Protein AF-J5T9Y7-F1 (afdb_monomer_lite)

Sequence (130 aa):
MKRKHGSDSGSDSAADSAADSGSDFQPSPTPAPVNKKPNVKPDIKPDIKPKVTKSPTKRASPSKAGGSGKLPPGSKAALASLIVQRGLASLPSHAECAEITGMTPAQVRNQLDPRKGVRKELQKLAETLE

Secondary structure (DSSP, 8-state):
--------------------------PPPPPP----------------------------------S--PPPTTHHHHHHHHHHHHHHHH---HHHHHHHHT--HHHHHHHS-TTSHHHHHHHHHHHT--

Foldseek 3Di:
DDDDDDDDDDDDDDDDDDDDDDDPPPDDDDDDDPDDDDDDDDDDDPPPPPPPPPDPPDDDPPPCPVDPPDDPPLVQLVVLLVCLVVVLVPDDQLPVVCVVVVHDSVVSCQQCDCVDHVSVVSNVVSVVDD

Radius of gyration: 34.51 Å; chains: 1; bounding box: 68×87×65 Å

Organism: Trichosporon asahii var. asahii (strain ATCC 90039 / CBS 2479 / JCM 2466 / KCTC 7840 / NBRC 103889/ NCYC 2677 / UAMH 7654) (NCBI:txid1186058)

pLDDT: mean 72.65, std 20.29, range [42.84, 96.94]

Structure (mmCIF, N/CA/C/O backbone):
data_AF-J5T9Y7-F1
#
_entry.id   AF-J5T9Y7-F1
#
loop_
_atom_site.group_PDB
_atom_site.id
_atom_site.type_symbol
_atom_site.label_atom_id
_atom_site.label_alt_id
_atom_site.label_comp_id
_atom_site.label_asym_id
_atom_site.label_entity_id
_atom_site.label_seq_id
_atom_site.pdbx_PDB_ins_code
_atom_site.Cartn_x
_atom_site.Cartn_y
_atom_site.Cartn_z
_atom_site.occupancy
_atom_site.B_iso_or_equiv
_atom_site.auth_seq_id
_atom_site.auth_comp_id
_atom_site.auth_asym_id
_atom_site.auth_atom_id
_atom_site.pdbx_PDB_model_num
ATOM 1 N N . MET A 1 1 ? -35.991 44.611 6.344 1.00 46.56 1 MET A N 1
ATOM 2 C CA . MET A 1 1 ? -37.026 43.571 6.121 1.00 46.56 1 MET A CA 1
ATOM 3 C C . MET A 1 1 ? -36.545 42.283 6.801 1.00 46.56 1 MET A C 1
ATOM 5 O O . MET A 1 1 ? -35.537 41.754 6.370 1.00 46.56 1 MET A O 1
ATOM 9 N N . LYS A 1 2 ? -36.952 41.998 8.055 1.00 46.94 2 LYS A N 1
ATOM 10 C CA . LYS A 1 2 ? -37.889 40.913 8.482 1.00 46.94 2 LYS A CA 1
ATOM 11 C C . LYS A 1 2 ? -37.663 39.593 7.713 1.00 46.94 2 LYS A C 1
ATOM 13 O O . LYS A 1 2 ? -37.822 39.591 6.500 1.00 46.94 2 LYS A O 1
ATOM 18 N N . ARG A 1 3 ? -37.230 38.490 8.345 1.00 49.81 3 ARG A N 1
ATOM 19 C CA . ARG A 1 3 ? -37.979 37.499 9.174 1.00 49.81 3 ARG A CA 1
ATOM 20 C C . ARG A 1 3 ? -36.957 36.790 10.103 1.00 49.81 3 ARG A C 1
ATOM 22 O O . ARG A 1 3 ? -35.913 36.409 9.598 1.00 49.81 3 ARG A O 1
ATOM 29 N N . LYS A 1 4 ? -37.040 36.750 11.444 1.00 54.56 4 LYS A N 1
ATOM 30 C CA . LYS A 1 4 ? -37.962 36.036 12.366 1.00 54.56 4 LYS A CA 1
ATOM 31 C C . LYS A 1 4 ? -38.314 34.603 11.943 1.00 54.56 4 LYS A C 1
ATOM 33 O O . LYS A 1 4 ? -39.234 34.439 11.159 1.00 54.56 4 LYS A O 1
ATOM 38 N N . HIS A 1 5 ? -37.664 33.619 12.567 1.00 56.34 5 HIS A N 1
ATOM 39 C CA . HIS A 1 5 ? -38.288 32.383 13.048 1.00 56.34 5 HIS A CA 1
ATOM 40 C C . HIS A 1 5 ? -37.580 31.971 14.343 1.00 56.34 5 HIS A C 1
ATOM 42 O O . HIS A 1 5 ? -36.382 31.711 14.343 1.00 56.34 5 HIS A O 1
ATOM 48 N N . GLY A 1 6 ? -38.329 32.003 15.443 1.00 47.97 6 GLY A N 1
ATOM 49 C CA . GLY A 1 6 ? -38.012 31.276 16.664 1.00 47.97 6 GLY A CA 1
ATOM 50 C C . GLY A 1 6 ? -38.850 30.002 16.711 1.00 47.97 6 GLY A C 1
ATOM 51 O O . GLY A 1 6 ? -39.885 29.919 16.045 1.00 47.97 6 GLY A O 1
ATOM 52 N N . SER A 1 7 ? -38.406 29.030 17.495 1.00 57.00 7 SER A N 1
ATOM 53 C CA . SER A 1 7 ? -39.239 27.968 18.060 1.00 57.00 7 SER A CA 1
ATOM 54 C C . SER A 1 7 ? -38.570 27.506 19.352 1.00 57.00 7 SER A C 1
ATOM 56 O O . SER A 1 7 ? -37.514 26.881 19.325 1.00 57.00 7 SER A O 1
ATOM 58 N N . ASP A 1 8 ? -39.183 27.931 20.452 1.00 49.59 8 ASP A N 1
ATOM 59 C CA . ASP A 1 8 ? -39.073 27.399 21.807 1.00 49.59 8 ASP A CA 1
ATOM 60 C C . ASP A 1 8 ? -39.810 26.055 21.908 1.00 49.59 8 ASP A C 1
ATOM 62 O O . ASP A 1 8 ? -40.903 25.923 21.356 1.00 49.59 8 ASP A O 1
ATOM 66 N N . SER A 1 9 ? -39.239 25.117 22.666 1.00 51.75 9 SER A N 1
ATOM 67 C CA . SER A 1 9 ? -39.912 24.074 23.469 1.00 51.75 9 SER A CA 1
ATOM 68 C C . SER A 1 9 ? -38.795 23.197 24.064 1.00 51.75 9 SER A C 1
ATOM 70 O O . SER A 1 9 ? -38.040 22.606 23.298 1.00 51.75 9 SER A O 1
ATOM 72 N N . GLY A 1 10 ? -38.530 23.098 25.366 1.00 43.94 10 GLY A N 1
ATOM 73 C CA . GLY A 1 10 ? -39.415 23.206 26.523 1.00 43.94 10 GLY A CA 1
ATOM 74 C C . GLY A 1 10 ? -39.763 21.798 27.018 1.00 43.94 10 GLY A C 1
ATOM 75 O O . GLY A 1 10 ? -40.531 21.135 26.333 1.00 43.94 10 GLY A O 1
ATOM 76 N N . SER A 1 11 ? -39.168 21.385 28.152 1.00 52.84 11 SER A N 1
ATOM 77 C CA . SER A 1 11 ? -39.622 20.383 29.152 1.00 52.84 11 SER A CA 1
ATOM 78 C C . SER A 1 11 ? -38.381 19.804 29.865 1.00 52.84 11 SER A C 1
ATOM 80 O O . SER A 1 11 ? -37.590 19.104 29.238 1.00 52.84 11 SER A O 1
ATOM 82 N N . ASP A 1 12 ? -37.986 20.263 31.052 1.00 42.84 12 ASP A N 1
ATOM 83 C CA . ASP A 1 12 ? -38.572 20.051 32.389 1.00 42.84 12 ASP A CA 1
ATOM 84 C C . ASP A 1 12 ? -38.493 18.614 32.932 1.00 42.84 12 ASP A C 1
ATOM 86 O O . ASP A 1 12 ? -39.027 17.670 32.358 1.00 42.84 12 ASP A O 1
ATOM 90 N N . SER A 1 13 ? -37.908 18.543 34.137 1.00 47.47 13 SER A N 1
ATOM 91 C CA . SER A 1 13 ? -38.209 17.639 35.261 1.00 47.47 13 SER A CA 1
ATOM 92 C C . SER A 1 13 ? -38.043 16.122 35.089 1.00 47.47 13 SER A C 1
ATOM 94 O O . SER A 1 13 ? -38.832 15.467 34.424 1.00 47.47 13 SER A O 1
ATOM 96 N N . ALA A 1 14 ? -37.122 15.525 35.851 1.00 52.34 14 ALA A N 1
ATOM 97 C CA . ALA A 1 14 ? -37.429 14.959 37.174 1.00 52.34 14 ALA A CA 1
ATOM 98 C C . ALA A 1 14 ? -36.235 14.136 37.689 1.00 52.34 14 ALA A C 1
ATOM 100 O O . ALA A 1 14 ? -35.709 13.264 37.002 1.00 52.34 14 ALA A O 1
ATOM 101 N N . ALA A 1 15 ? -35.823 14.424 38.920 1.00 56.97 15 ALA A N 1
ATOM 102 C CA . ALA A 1 15 ? -35.110 13.473 39.753 1.00 56.97 15 ALA A CA 1
ATOM 103 C C . ALA A 1 15 ? -36.110 12.408 40.223 1.00 56.97 15 ALA A C 1
ATOM 105 O O . ALA A 1 15 ? -37.192 12.794 40.654 1.00 56.97 15 ALA A O 1
ATOM 106 N N . ASP A 1 16 ? -35.743 11.125 40.201 1.00 44.78 16 ASP A N 1
ATOM 107 C CA . ASP A 1 16 ? -36.071 10.230 41.314 1.00 44.78 16 ASP A CA 1
ATOM 108 C C . ASP A 1 16 ? -35.176 8.979 41.327 1.00 44.78 16 ASP A C 1
ATOM 110 O O . ASP A 1 16 ? -35.141 8.177 40.398 1.00 44.78 16 ASP A O 1
ATOM 114 N N . SER A 1 17 ? -34.370 8.903 42.380 1.00 54.88 17 SER A N 1
ATOM 115 C CA . SER A 1 17 ? -34.218 7.768 43.289 1.00 54.88 17 SER A CA 1
ATOM 116 C C . SER A 1 17 ? -34.634 6.371 42.795 1.00 54.88 17 SER A C 1
ATOM 118 O O . SER A 1 17 ? -35.807 6.026 42.772 1.00 54.88 17 SER A O 1
ATOM 120 N N . ALA A 1 18 ? -33.648 5.493 42.616 1.00 54.38 18 ALA A N 1
ATOM 121 C CA . ALA A 1 18 ? -33.763 4.108 43.069 1.00 54.38 18 ALA A CA 1
ATOM 122 C C . ALA A 1 18 ? -32.359 3.574 43.370 1.00 54.38 18 ALA A C 1
ATOM 124 O O . ALA A 1 18 ? -31.622 3.135 42.490 1.00 54.38 18 ALA A O 1
ATOM 125 N N . ALA A 1 19 ? -31.982 3.664 44.645 1.00 57.22 19 ALA A N 1
ATOM 126 C CA . ALA A 1 19 ? -31.013 2.755 45.222 1.00 57.22 19 ALA A CA 1
ATOM 127 C C . ALA A 1 19 ? -31.637 1.356 45.171 1.00 57.22 19 ALA A C 1
ATOM 129 O O . ALA A 1 19 ? -32.621 1.109 45.865 1.00 57.22 19 ALA A O 1
ATOM 130 N N . ASP A 1 20 ? -31.089 0.471 44.342 1.00 48.00 20 ASP A N 1
ATOM 131 C CA . ASP A 1 20 ? -31.428 -0.947 44.376 1.00 48.00 20 ASP A CA 1
ATOM 132 C C . ASP A 1 20 ? -30.215 -1.746 44.854 1.00 48.00 20 ASP A C 1
ATOM 134 O O . ASP A 1 20 ? -29.204 -1.892 44.170 1.00 48.00 20 ASP A O 1
ATOM 138 N N . SER A 1 21 ? -30.341 -2.142 46.118 1.00 54.59 21 SER A N 1
ATOM 139 C CA . SER A 1 21 ? -29.994 -3.446 46.670 1.00 54.59 21 SER A CA 1
ATOM 140 C C . SER A 1 21 ? -28.653 -4.045 46.250 1.00 54.59 21 SER A C 1
ATOM 142 O O . SER A 1 21 ? -28.499 -4.666 45.201 1.00 54.59 21 SER A O 1
ATOM 144 N N . GLY A 1 22 ? -27.699 -3.952 47.180 1.00 56.25 22 GLY A N 1
ATOM 145 C CA . GLY A 1 22 ? -26.509 -4.784 47.192 1.00 56.25 22 GLY A CA 1
ATOM 146 C C . GLY A 1 22 ? -26.875 -6.259 47.055 1.00 56.25 22 GLY A C 1
ATOM 147 O O . GLY A 1 22 ? -27.405 -6.875 47.975 1.00 56.25 22 GLY A O 1
ATOM 148 N N . SER A 1 23 ? -26.555 -6.824 45.897 1.00 52.88 23 SER A N 1
ATOM 149 C CA . SER A 1 23 ? -26.397 -8.258 45.746 1.00 52.88 23 SER A CA 1
ATOM 150 C C . SER A 1 23 ? -24.986 -8.620 46.197 1.00 52.88 23 SER A C 1
ATOM 152 O O . SER A 1 23 ? -24.007 -8.256 45.542 1.00 52.88 23 SER A O 1
ATOM 154 N N . ASP A 1 24 ? -24.925 -9.323 47.324 1.00 58.47 24 ASP A N 1
ATOM 155 C CA . ASP A 1 24 ? -23.850 -10.191 47.802 1.00 58.47 24 ASP A CA 1
ATOM 156 C C . ASP A 1 24 ? -23.172 -10.968 46.655 1.00 58.47 24 ASP A C 1
ATOM 158 O O . ASP A 1 24 ? -23.458 -12.136 46.388 1.00 58.47 24 ASP A O 1
ATOM 162 N N . PHE A 1 25 ? -22.238 -10.325 45.954 1.00 54.72 25 PHE A N 1
ATOM 163 C CA . PHE A 1 25 ? -21.305 -11.023 45.083 1.00 54.72 25 PHE A CA 1
ATOM 164 C C . PHE A 1 25 ? -20.164 -11.522 45.962 1.00 54.72 25 PHE A C 1
ATOM 166 O O . PHE A 1 25 ? -19.124 -10.881 46.101 1.00 54.72 25 PHE A O 1
ATOM 173 N N . GLN A 1 26 ? -20.399 -12.661 46.613 1.00 64.19 26 GLN A N 1
ATOM 174 C CA . GLN A 1 26 ? -19.352 -13.439 47.260 1.00 64.19 26 GLN A CA 1
ATOM 175 C C . GLN A 1 26 ? -18.281 -13.778 46.210 1.00 64.19 26 GLN A C 1
ATOM 177 O O . GLN A 1 26 ? -18.580 -14.519 45.267 1.00 64.19 26 GLN A O 1
ATOM 182 N N . PRO A 1 27 ? -17.033 -13.288 46.327 1.00 59.56 27 PRO A N 1
ATOM 183 C CA . PRO A 1 27 ? -15.957 -13.832 45.523 1.00 59.56 27 PRO A CA 1
ATOM 184 C C . PRO A 1 27 ? -15.744 -15.280 45.969 1.00 59.56 27 PRO A C 1
ATOM 186 O O . PRO A 1 27 ? -15.401 -15.554 47.118 1.00 59.56 27 PRO A O 1
ATOM 189 N N . SER A 1 28 ? -15.972 -16.218 45.052 1.00 65.00 28 SER A N 1
ATOM 190 C CA . SER A 1 28 ? -15.599 -17.621 45.217 1.00 65.00 28 SER A CA 1
ATOM 191 C C . SER A 1 28 ? -14.156 -17.728 45.736 1.00 65.00 28 SER A C 1
ATOM 193 O O . SER A 1 28 ? -13.288 -17.026 45.204 1.00 65.00 28 SER A O 1
ATOM 195 N N . PRO A 1 29 ? -13.861 -18.593 46.723 1.00 67.25 29 PRO A N 1
ATOM 196 C CA . PRO A 1 29 ? -12.512 -18.728 47.252 1.00 67.25 29 PRO A CA 1
ATOM 197 C C . PRO A 1 29 ? -11.548 -19.162 46.143 1.00 67.25 29 PRO A C 1
ATOM 199 O O . PRO A 1 29 ? -11.731 -20.189 45.489 1.00 67.25 29 PRO A O 1
ATOM 202 N N . THR A 1 30 ? -10.505 -18.362 45.940 1.00 65.81 30 THR A N 1
ATOM 203 C CA . THR A 1 30 ? -9.347 -18.704 45.120 1.00 65.81 30 THR A CA 1
ATOM 204 C C . THR A 1 30 ? -8.663 -19.948 45.698 1.00 65.81 30 THR A C 1
ATOM 206 O O . THR A 1 30 ? -8.300 -19.951 46.877 1.00 65.81 30 THR A O 1
ATOM 209 N N . PRO A 1 31 ? -8.430 -21.014 44.912 1.00 61.78 31 PRO A N 1
ATOM 210 C CA . PRO A 1 31 ? -7.553 -22.085 45.355 1.00 61.78 31 PRO A CA 1
ATOM 211 C C . PRO A 1 31 ? -6.119 -21.548 45.454 1.00 61.78 31 PRO A C 1
ATOM 213 O O . PRO A 1 31 ? -5.574 -20.988 44.501 1.00 61.78 31 PRO A O 1
ATOM 216 N N . ALA A 1 32 ? -5.516 -21.709 46.632 1.00 63.28 32 ALA A N 1
ATOM 217 C CA . ALA A 1 32 ? -4.123 -21.370 46.892 1.00 63.28 32 ALA A CA 1
ATOM 218 C C . ALA A 1 32 ? -3.166 -22.099 45.917 1.00 63.28 32 ALA A C 1
ATOM 220 O O . ALA A 1 32 ? -3.448 -23.225 45.491 1.00 63.28 32 ALA A O 1
ATOM 221 N N . PRO A 1 33 ? -2.014 -21.493 45.573 1.00 54.19 33 PRO A N 1
ATOM 222 C CA . PRO A 1 33 ? -1.068 -22.060 44.621 1.00 54.19 33 PRO A CA 1
ATOM 223 C C . PRO A 1 33 ? -0.411 -23.323 45.190 1.00 54.19 33 PRO A C 1
ATOM 225 O O . PRO A 1 33 ? 0.349 -23.277 46.159 1.00 54.19 33 PRO A O 1
ATOM 228 N N . VAL A 1 34 ? -0.667 -24.467 44.555 1.00 56.66 34 VAL A N 1
ATOM 229 C CA . VAL A 1 34 ? 0.016 -25.723 44.876 1.00 56.66 34 VAL A CA 1
ATOM 230 C C . VAL A 1 34 ? 1.428 -25.660 44.302 1.00 56.66 34 VAL A C 1
ATOM 232 O O . VAL A 1 34 ? 1.685 -25.970 43.139 1.00 56.66 34 VAL A O 1
ATOM 235 N N . ASN A 1 35 ? 2.358 -25.229 45.144 1.00 54.19 35 ASN A N 1
ATOM 236 C CA . ASN A 1 35 ? 3.783 -25.253 44.873 1.00 54.19 35 ASN A CA 1
ATOM 237 C C . ASN A 1 35 ? 4.274 -26.713 44.916 1.00 54.19 35 ASN A C 1
ATOM 239 O O . ASN A 1 35 ? 4.566 -27.257 45.979 1.00 54.19 35 ASN A O 1
ATOM 243 N N . LYS A 1 36 ? 4.313 -27.380 43.757 1.00 55.03 36 LYS A N 1
ATOM 244 C CA . LYS A 1 36 ? 4.982 -28.676 43.578 1.00 55.03 36 LYS A CA 1
ATOM 245 C C . LYS A 1 36 ? 5.913 -28.625 42.370 1.00 55.03 36 LYS A C 1
ATOM 247 O O . LYS A 1 36 ? 5.544 -28.948 41.246 1.00 55.03 36 LYS A O 1
ATOM 252 N N . LYS A 1 37 ? 7.163 -28.273 42.638 1.00 52.44 37 LYS A N 1
ATOM 253 C CA . LYS A 1 37 ? 8.343 -28.815 41.952 1.00 52.44 37 LYS A CA 1
ATOM 254 C C . LYS A 1 37 ? 9.317 -29.261 43.051 1.00 52.44 37 LYS A C 1
ATOM 256 O O . LYS A 1 37 ? 9.267 -28.659 44.122 1.00 52.44 37 LYS A O 1
ATOM 261 N N . PRO A 1 38 ? 10.211 -30.242 42.828 1.00 52.56 38 PRO A N 1
ATOM 262 C CA . PRO A 1 38 ? 10.684 -30.717 41.525 1.00 52.56 38 PRO A CA 1
ATOM 263 C C . PRO A 1 38 ? 10.807 -32.256 41.420 1.00 52.56 38 PRO A C 1
ATOM 265 O O . PRO A 1 38 ? 10.515 -32.989 42.357 1.00 52.56 38 PRO A O 1
ATOM 268 N N . ASN A 1 39 ? 11.369 -32.690 40.286 1.00 46.59 39 ASN A N 1
ATOM 269 C CA . ASN A 1 39 ? 12.185 -33.900 40.117 1.00 46.59 39 ASN A CA 1
ATOM 270 C C . ASN A 1 39 ? 11.516 -35.106 39.438 1.00 46.59 39 ASN A C 1
ATOM 272 O O . ASN A 1 39 ? 11.182 -36.098 40.076 1.00 46.59 39 ASN A O 1
ATOM 276 N N . VAL A 1 40 ? 11.475 -35.067 38.104 1.00 44.16 40 VAL A N 1
ATOM 277 C CA . VAL A 1 40 ? 11.707 -36.274 37.301 1.00 44.16 40 VAL A CA 1
ATOM 278 C C . VAL A 1 40 ? 12.823 -35.951 36.312 1.00 44.16 40 VAL A C 1
ATOM 280 O O . VAL A 1 40 ? 12.780 -34.944 35.604 1.00 44.16 40 VAL A O 1
ATOM 283 N N . LYS A 1 41 ? 13.866 -36.777 36.371 1.00 48.59 41 LYS A N 1
ATOM 284 C CA . LYS A 1 41 ? 15.079 -36.737 35.554 1.00 48.59 41 LYS A CA 1
ATOM 285 C C . LYS A 1 41 ? 14.763 -36.911 34.057 1.00 48.59 41 LYS A C 1
ATOM 287 O O . LYS A 1 41 ? 13.703 -37.436 33.720 1.00 48.59 41 LYS A O 1
ATOM 292 N N . PRO A 1 42 ? 15.667 -36.463 33.171 1.00 56.56 42 PRO A N 1
ATOM 293 C CA . PRO A 1 42 ? 15.413 -36.370 31.746 1.00 56.56 42 PRO A CA 1
ATOM 294 C C . PRO A 1 42 ? 15.740 -37.706 31.094 1.00 56.56 42 PRO A C 1
ATOM 296 O O . PRO A 1 42 ? 16.888 -38.128 31.150 1.00 56.56 42 PRO A O 1
ATOM 299 N N . ASP A 1 43 ? 14.785 -38.353 30.440 1.00 57.16 43 ASP A N 1
ATOM 300 C CA . ASP A 1 43 ? 15.156 -39.402 29.500 1.00 57.16 43 ASP A CA 1
ATOM 301 C C . ASP A 1 43 ? 14.134 -39.561 28.383 1.00 57.16 43 ASP A C 1
ATOM 303 O O . ASP A 1 43 ? 12.926 -39.490 28.590 1.00 57.16 43 ASP A O 1
ATOM 307 N N . ILE A 1 44 ? 14.686 -39.809 27.196 1.00 51.06 44 ILE A N 1
ATOM 308 C CA . ILE A 1 44 ? 14.025 -40.045 25.909 1.00 51.06 44 ILE A CA 1
ATOM 309 C C . ILE A 1 44 ? 13.659 -38.762 25.144 1.00 51.06 44 ILE A C 1
ATOM 311 O O . ILE A 1 44 ? 12.506 -38.387 24.941 1.00 51.06 44 ILE A O 1
ATOM 315 N N . LYS A 1 45 ? 14.699 -38.146 24.573 1.00 56.25 45 LYS A N 1
ATOM 316 C CA . LYS A 1 45 ? 14.576 -37.539 23.242 1.00 56.25 45 LYS A CA 1
ATOM 317 C C . LYS A 1 45 ? 14.177 -38.668 22.276 1.00 56.25 45 LYS A C 1
ATOM 319 O O . LYS A 1 45 ? 14.934 -39.640 22.206 1.00 56.25 45 LYS A O 1
ATOM 324 N N . PRO A 1 46 ? 13.093 -38.590 21.486 1.00 52.31 46 PRO A N 1
ATOM 325 C CA . PRO A 1 46 ? 13.075 -39.350 20.253 1.00 52.31 46 PRO A CA 1
ATOM 326 C C . PRO A 1 46 ? 14.124 -38.692 19.354 1.00 52.31 46 PRO A C 1
ATOM 328 O O . PRO A 1 46 ? 13.907 -37.636 18.764 1.00 52.31 46 PRO A O 1
ATOM 331 N N . ASP A 1 47 ? 15.310 -39.294 19.333 1.00 57.25 47 ASP A N 1
ATOM 332 C CA . ASP A 1 47 ? 16.364 -39.049 18.356 1.00 57.25 47 ASP A CA 1
ATOM 333 C C . ASP A 1 47 ? 15.821 -39.491 16.987 1.00 57.25 47 ASP A C 1
ATOM 335 O O . ASP A 1 47 ? 16.151 -40.558 16.469 1.00 57.25 47 ASP A O 1
ATOM 339 N N . ILE A 1 48 ? 14.903 -38.701 16.419 1.00 58.41 48 ILE A N 1
ATOM 340 C CA . ILE A 1 48 ? 14.466 -38.839 15.032 1.00 58.41 48 ILE A CA 1
ATOM 341 C C . ILE A 1 48 ? 15.625 -38.317 14.193 1.00 58.41 48 ILE A C 1
ATOM 343 O O . ILE A 1 48 ? 15.610 -37.211 13.655 1.00 58.41 48 ILE A O 1
ATOM 347 N N . LYS A 1 49 ? 16.671 -39.135 14.097 1.00 57.72 49 LYS A N 1
ATOM 348 C CA . LYS A 1 49 ? 17.638 -39.032 13.018 1.00 57.72 49 LYS A CA 1
ATOM 349 C C . LYS A 1 49 ? 16.833 -39.179 11.730 1.00 57.72 49 LYS A C 1
ATOM 351 O O . LYS A 1 49 ? 16.211 -40.231 11.550 1.00 57.72 49 LYS A O 1
ATOM 356 N N . PRO A 1 50 ? 16.814 -38.191 10.818 1.00 53.25 50 PRO A N 1
ATOM 357 C CA . PRO A 1 50 ? 16.308 -38.454 9.487 1.00 53.25 50 PRO A CA 1
ATOM 358 C C . PRO A 1 50 ? 17.177 -39.575 8.922 1.00 53.25 50 PRO A C 1
ATOM 360 O O . PRO A 1 50 ? 18.390 -39.431 8.755 1.00 53.25 50 PRO A O 1
ATOM 363 N N . LYS A 1 51 ? 16.569 -40.740 8.707 1.00 51.44 51 LYS A N 1
ATOM 364 C CA . LYS A 1 51 ? 17.221 -41.876 8.068 1.00 51.44 51 LYS A CA 1
ATOM 365 C C . LYS A 1 51 ? 17.437 -41.455 6.618 1.00 51.44 51 LYS A C 1
ATOM 367 O O . LYS A 1 51 ? 16.551 -41.604 5.787 1.00 51.44 51 LYS A O 1
ATOM 372 N N . VAL A 1 52 ? 18.587 -40.838 6.340 1.00 54.31 52 VAL A N 1
ATOM 373 C CA . VAL A 1 52 ? 19.014 -40.480 4.987 1.00 54.31 52 VAL A CA 1
ATOM 374 C C . VAL A 1 52 ? 19.215 -41.788 4.231 1.00 54.31 52 VAL A C 1
ATOM 376 O O . VAL A 1 52 ? 20.292 -42.383 4.240 1.00 54.31 52 VAL A O 1
ATOM 379 N N . THR A 1 53 ? 18.154 -42.269 3.595 1.00 50.72 53 THR A N 1
ATOM 380 C CA . THR A 1 53 ? 18.242 -43.288 2.559 1.00 50.72 53 THR A CA 1
ATOM 381 C C . THR A 1 53 ? 18.924 -42.634 1.367 1.00 50.72 53 THR A C 1
ATOM 383 O O . THR A 1 53 ? 18.293 -41.934 0.578 1.00 50.72 53 THR A O 1
ATOM 386 N N . LYS A 1 54 ? 20.244 -42.812 1.273 1.00 57.28 54 LYS A N 1
ATOM 387 C CA . LYS A 1 54 ? 21.033 -42.476 0.087 1.00 57.28 54 LYS A CA 1
ATOM 388 C C . LYS A 1 54 ? 20.583 -43.386 -1.059 1.00 57.28 54 LYS A C 1
ATOM 390 O O . LYS A 1 54 ? 21.139 -44.465 -1.241 1.00 57.28 54 LYS A O 1
ATOM 395 N N . SER A 1 55 ? 19.570 -42.979 -1.816 1.00 53.28 55 SER A N 1
ATOM 396 C CA . SER A 1 55 ? 19.328 -43.535 -3.145 1.00 53.28 55 SER A CA 1
ATOM 397 C C . SER A 1 55 ? 20.302 -42.869 -4.130 1.00 53.28 55 SER A C 1
ATOM 399 O O . SER A 1 55 ? 20.391 -41.640 -4.172 1.00 53.28 55 SER A O 1
ATOM 401 N N . PRO A 1 56 ? 21.087 -43.635 -4.911 1.00 51.25 56 PRO A N 1
ATOM 402 C CA . PRO A 1 56 ? 22.001 -43.067 -5.889 1.00 51.25 56 PRO A CA 1
ATOM 403 C C . PRO A 1 56 ? 21.223 -42.764 -7.172 1.00 51.25 56 PRO A C 1
ATOM 405 O O . PRO A 1 56 ? 21.307 -43.500 -8.155 1.00 51.25 56 PRO A O 1
ATOM 408 N N . THR A 1 57 ? 20.453 -41.677 -7.186 1.00 54.91 57 THR A N 1
ATOM 409 C CA . THR A 1 57 ? 19.892 -41.182 -8.445 1.00 54.91 57 THR A CA 1
ATOM 410 C C . THR A 1 57 ? 21.014 -40.508 -9.225 1.00 54.91 57 THR A C 1
ATOM 412 O O . THR A 1 57 ? 21.491 -39.423 -8.892 1.00 54.91 57 THR A O 1
ATOM 415 N N . LYS A 1 58 ? 21.490 -41.215 -10.250 1.00 52.03 58 LYS A N 1
ATOM 416 C CA . LYS A 1 58 ? 22.460 -40.735 -11.230 1.00 52.03 58 LYS A CA 1
ATOM 417 C C . LYS A 1 58 ? 22.027 -39.375 -11.798 1.00 52.03 58 LYS A C 1
ATOM 419 O O . LYS A 1 58 ? 20.988 -39.269 -12.432 1.00 52.03 58 LYS A O 1
ATOM 424 N N . ARG A 1 59 ? 22.904 -38.385 -11.602 1.00 53.97 59 ARG A N 1
ATOM 425 C CA . ARG A 1 59 ? 23.222 -37.251 -12.489 1.00 53.97 59 ARG A CA 1
ATOM 426 C C . ARG A 1 59 ? 22.043 -36.593 -13.225 1.00 53.97 59 ARG A C 1
ATOM 428 O O . ARG A 1 59 ? 21.782 -36.901 -14.380 1.00 53.97 59 ARG A O 1
ATOM 435 N N . ALA A 1 60 ? 21.536 -35.511 -12.646 1.00 51.31 60 ALA A N 1
ATOM 436 C CA . ALA A 1 60 ? 21.502 -34.256 -13.388 1.00 51.31 60 ALA A CA 1
ATOM 437 C C . ALA A 1 60 ? 22.585 -33.366 -12.768 1.00 51.31 60 ALA A C 1
ATOM 439 O O . ALA A 1 60 ? 22.540 -33.030 -11.588 1.00 51.31 60 ALA A O 1
ATOM 440 N N . SER A 1 61 ? 23.630 -33.092 -13.541 1.00 59.91 61 SER A N 1
ATOM 441 C CA . SER A 1 61 ? 24.646 -32.088 -13.226 1.00 59.91 61 SER A CA 1
ATOM 442 C C . SER A 1 61 ? 23.987 -30.778 -12.778 1.00 59.91 61 SER A C 1
ATOM 444 O O . SER A 1 61 ? 22.983 -30.408 -13.391 1.00 59.91 61 SER A O 1
ATOM 446 N N . PRO A 1 62 ? 24.551 -30.023 -11.814 1.00 56.22 62 PRO A N 1
ATOM 447 C CA . PRO A 1 62 ? 24.198 -28.619 -11.684 1.00 56.22 62 PRO A CA 1
ATOM 448 C C . PRO A 1 62 ? 24.587 -27.965 -13.009 1.00 56.22 62 PRO A C 1
ATOM 450 O O . PRO A 1 62 ? 25.769 -27.765 -13.294 1.00 56.22 62 PRO A O 1
ATOM 453 N N . SER A 1 63 ? 23.605 -27.726 -13.880 1.00 54.97 63 SER A N 1
ATOM 454 C CA . SER A 1 63 ? 23.819 -26.959 -15.095 1.00 54.97 63 SER A CA 1
ATOM 455 C C . SER A 1 63 ? 24.197 -25.564 -14.635 1.00 54.97 63 SER A C 1
ATOM 457 O O . SER A 1 63 ? 23.331 -24.784 -14.258 1.00 54.97 63 SER A O 1
ATOM 459 N N . LYS A 1 64 ? 25.503 -25.307 -14.564 1.00 54.56 64 LYS A N 1
ATOM 460 C CA . LYS A 1 64 ? 26.138 -24.001 -14.698 1.00 54.56 64 LYS A CA 1
ATOM 461 C C . LYS A 1 64 ? 25.210 -22.851 -14.274 1.00 54.56 64 LYS A C 1
ATOM 463 O O . LYS A 1 64 ? 24.832 -22.025 -15.097 1.00 54.56 64 LYS A O 1
ATOM 468 N N . ALA A 1 65 ? 24.896 -22.749 -12.979 1.00 56.41 65 ALA A N 1
ATOM 469 C CA . ALA A 1 65 ? 24.478 -21.483 -12.375 1.00 56.41 65 ALA A CA 1
ATOM 470 C C . ALA A 1 65 ? 25.727 -20.584 -12.274 1.00 56.41 65 ALA A C 1
ATOM 472 O O . ALA A 1 65 ? 26.165 -20.177 -11.208 1.00 56.41 65 ALA A O 1
ATOM 473 N N . GLY A 1 66 ? 26.381 -20.399 -13.420 1.00 48.50 66 GLY A N 1
ATOM 474 C CA . GLY A 1 66 ? 27.582 -19.611 -13.650 1.00 48.50 66 GLY A CA 1
ATOM 475 C C . GLY A 1 66 ? 27.218 -18.328 -14.378 1.00 48.50 66 GLY A C 1
ATOM 476 O O . GLY A 1 66 ? 27.922 -17.902 -15.284 1.00 48.50 66 GLY A O 1
ATOM 477 N N . GLY A 1 67 ? 26.081 -17.753 -14.013 1.00 50.41 67 GLY A N 1
ATOM 478 C CA . GLY A 1 67 ? 25.804 -16.352 -14.215 1.00 50.41 67 GLY A CA 1
ATOM 479 C C . GLY A 1 67 ? 25.373 -15.830 -12.862 1.00 50.41 67 GLY A C 1
ATOM 480 O O . GLY A 1 67 ? 24.461 -16.387 -12.253 1.00 50.41 67 GLY A O 1
ATOM 481 N N . SER A 1 68 ? 25.978 -14.743 -12.403 1.00 58.34 68 SER A N 1
ATOM 482 C CA . SER A 1 68 ? 25.227 -13.723 -11.681 1.00 58.34 68 SER A CA 1
ATOM 483 C C . SER A 1 68 ? 24.082 -13.302 -12.608 1.00 58.34 68 SER A C 1
ATOM 485 O O . SER A 1 68 ? 24.195 -12.355 -13.381 1.00 58.34 68 SER A O 1
ATOM 487 N N . GLY A 1 69 ? 23.045 -14.142 -12.665 1.00 60.47 69 GLY A N 1
ATOM 488 C CA . GLY A 1 69 ? 22.006 -14.092 -13.673 1.00 60.47 69 GLY A CA 1
ATOM 489 C C . GLY A 1 69 ? 21.270 -12.797 -13.461 1.00 60.47 69 GLY A C 1
ATOM 490 O O . GLY A 1 69 ? 20.471 -12.689 -12.532 1.00 60.47 69 GLY A O 1
ATOM 491 N N . LYS A 1 70 ? 21.601 -11.793 -14.274 1.00 73.44 70 LYS A N 1
ATOM 492 C CA . LYS A 1 70 ? 20.831 -10.564 -14.324 1.00 73.44 70 LYS A CA 1
ATOM 493 C C . LYS A 1 70 ? 19.400 -11.004 -14.571 1.00 73.44 70 LYS A C 1
ATOM 495 O O . LYS A 1 70 ? 19.122 -11.690 -15.557 1.00 73.44 70 LYS A O 1
ATOM 500 N N . LEU A 1 71 ? 18.536 -10.702 -13.608 1.00 80.38 71 LEU A N 1
ATOM 501 C CA . LEU A 1 71 ? 17.123 -10.970 -13.765 1.00 80.38 71 LEU A CA 1
ATOM 502 C C . LEU A 1 71 ? 16.650 -10.261 -15.050 1.00 80.38 71 LEU A C 1
ATOM 504 O O . LEU A 1 71 ? 17.224 -9.223 -15.401 1.00 80.38 71 LEU A O 1
ATOM 508 N N . PRO A 1 72 ? 15.657 -10.808 -15.771 1.00 84.31 72 PRO A N 1
ATOM 509 C CA . PRO A 1 72 ? 15.138 -10.171 -16.976 1.00 84.31 72 PRO A CA 1
ATOM 510 C C . PRO A 1 72 ? 14.777 -8.701 -16.712 1.00 84.31 72 PRO A C 1
ATOM 512 O O . PRO A 1 72 ? 14.327 -8.392 -15.604 1.00 84.31 72 PRO A O 1
ATOM 515 N N . PRO A 1 73 ? 14.938 -7.791 -17.683 1.00 83.44 73 PRO A N 1
ATOM 516 C CA . PRO A 1 73 ? 14.580 -6.388 -17.486 1.00 83.44 73 PRO A CA 1
ATOM 517 C C . PRO A 1 73 ? 13.127 -6.265 -17.002 1.00 83.44 73 PRO A C 1
ATOM 519 O O . PRO A 1 73 ? 12.234 -6.941 -17.515 1.00 83.44 73 PRO A O 1
ATOM 522 N N . GLY A 1 74 ? 12.905 -5.461 -15.960 1.00 87.19 74 GLY A N 1
ATOM 523 C CA . GLY A 1 74 ? 11.582 -5.244 -15.358 1.00 87.19 74 GLY A CA 1
ATOM 524 C C . GLY A 1 74 ? 11.091 -6.353 -14.417 1.00 87.19 74 GLY A C 1
ATOM 525 O O . GLY A 1 74 ? 10.093 -6.174 -13.719 1.00 87.19 74 GLY A O 1
ATOM 526 N N . SER A 1 75 ? 11.793 -7.486 -14.314 1.00 91.25 75 SER A N 1
ATOM 527 C CA . SER A 1 75 ? 11.424 -8.553 -13.368 1.00 91.25 75 SER A CA 1
ATOM 528 C C . SER A 1 75 ? 11.572 -8.125 -11.904 1.00 91.25 75 SER A C 1
ATOM 530 O O . SER A 1 75 ? 10.783 -8.555 -11.064 1.00 91.25 75 SER A O 1
ATOM 532 N N . LYS A 1 76 ? 12.527 -7.238 -11.590 1.00 92.62 76 LYS A N 1
ATOM 533 C CA . LYS A 1 76 ? 12.673 -6.657 -10.248 1.00 92.62 76 LYS A CA 1
ATOM 534 C C . LYS A 1 76 ? 11.495 -5.755 -9.902 1.00 92.62 76 LYS A C 1
ATOM 536 O O . LYS A 1 76 ? 10.932 -5.912 -8.822 1.00 92.62 76 LYS A O 1
ATOM 541 N N . ALA A 1 77 ? 11.086 -4.881 -10.823 1.00 94.31 77 ALA A N 1
ATOM 542 C CA . ALA A 1 77 ? 9.905 -4.038 -10.653 1.00 94.31 77 ALA A CA 1
ATOM 543 C C . ALA A 1 77 ? 8.622 -4.864 -10.479 1.00 94.31 77 ALA A C 1
ATOM 545 O O . ALA A 1 77 ? 7.820 -4.595 -9.579 1.00 94.31 77 ALA A O 1
ATOM 546 N N . ALA A 1 78 ? 8.449 -5.916 -11.285 1.00 94.00 78 ALA A N 1
ATOM 547 C CA . ALA A 1 78 ? 7.309 -6.822 -11.175 1.00 94.00 78 ALA A CA 1
ATOM 548 C C . ALA A 1 78 ? 7.298 -7.564 -9.829 1.00 94.00 78 ALA A C 1
ATOM 550 O O . ALA A 1 78 ? 6.268 -7.616 -9.154 1.00 94.00 78 ALA A O 1
ATOM 551 N N . LEU A 1 79 ? 8.450 -8.089 -9.403 1.00 95.06 79 LEU A N 1
ATOM 552 C CA . LEU A 1 79 ? 8.584 -8.784 -8.126 1.00 95.06 79 LEU A CA 1
ATOM 553 C C . LEU A 1 79 ? 8.321 -7.843 -6.945 1.00 95.06 79 LEU A C 1
ATOM 555 O O . LEU A 1 79 ? 7.556 -8.192 -6.049 1.00 95.06 79 LEU A O 1
ATOM 559 N N . ALA A 1 80 ? 8.903 -6.644 -6.955 1.00 95.75 80 ALA A N 1
ATOM 560 C CA . ALA A 1 80 ? 8.677 -5.635 -5.924 1.00 95.75 80 ALA A CA 1
ATOM 561 C C . ALA A 1 80 ? 7.198 -5.231 -5.839 1.00 95.75 80 ALA A C 1
ATOM 563 O O . ALA A 1 80 ? 6.627 -5.213 -4.748 1.00 95.75 80 ALA A O 1
ATOM 564 N N . SER A 1 81 ? 6.543 -5.006 -6.980 1.00 95.00 81 SER A N 1
ATOM 565 C CA . SER A 1 81 ? 5.104 -4.723 -7.033 1.00 95.00 81 SER A CA 1
ATOM 566 C C . SER A 1 81 ? 4.272 -5.849 -6.412 1.00 95.00 81 SER A C 1
ATOM 568 O O . SER A 1 81 ? 3.342 -5.590 -5.644 1.00 95.00 81 SER A O 1
ATOM 570 N N . LEU A 1 82 ? 4.631 -7.104 -6.693 1.00 96.31 82 LEU A N 1
ATOM 571 C CA . LEU A 1 82 ? 3.942 -8.277 -6.159 1.00 96.31 82 LEU A CA 1
ATOM 572 C C . LEU A 1 82 ? 4.154 -8.416 -4.646 1.00 96.31 82 LEU A C 1
ATOM 574 O O . LEU A 1 82 ? 3.199 -8.687 -3.919 1.00 96.31 82 LEU A O 1
ATOM 578 N N . ILE A 1 83 ? 5.371 -8.162 -4.155 1.00 96.50 83 ILE A N 1
ATOM 579 C CA . ILE A 1 83 ? 5.682 -8.147 -2.718 1.00 96.50 83 ILE A CA 1
ATOM 580 C C . ILE A 1 83 ? 4.831 -7.099 -2.000 1.00 96.50 83 ILE A C 1
ATOM 582 O O . ILE A 1 83 ? 4.226 -7.415 -0.978 1.00 96.50 83 ILE A O 1
ATOM 586 N N . VAL A 1 84 ? 4.717 -5.885 -2.548 1.00 95.44 84 VAL A N 1
ATOM 587 C CA . VAL A 1 84 ? 3.869 -4.832 -1.966 1.00 95.44 84 VAL A CA 1
ATOM 588 C C . VAL A 1 84 ? 2.407 -5.280 -1.918 1.00 95.44 84 VAL A C 1
ATOM 590 O O . VAL A 1 84 ? 1.768 -5.184 -0.872 1.00 95.44 84 VAL A O 1
ATOM 593 N N . GLN A 1 85 ? 1.867 -5.817 -3.016 1.00 94.75 85 GLN A N 1
ATOM 594 C CA . GLN A 1 85 ? 0.482 -6.299 -3.058 1.00 94.75 85 GLN A CA 1
ATOM 595 C C . GLN A 1 85 ? 0.227 -7.426 -2.053 1.00 94.75 85 GLN A C 1
ATOM 597 O O . GLN A 1 85 ? -0.770 -7.396 -1.328 1.00 94.75 85 GLN A O 1
ATOM 602 N N . ARG A 1 86 ? 1.131 -8.408 -1.982 1.00 96.69 86 ARG A N 1
ATOM 603 C CA . ARG A 1 86 ? 0.990 -9.543 -1.071 1.00 96.69 86 ARG A CA 1
ATOM 604 C C . ARG A 1 86 ? 1.149 -9.122 0.384 1.00 96.69 86 ARG A C 1
ATOM 606 O O . ARG A 1 86 ? 0.375 -9.585 1.215 1.00 96.69 86 ARG A O 1
ATOM 613 N N . GLY A 1 87 ? 2.091 -8.223 0.665 1.00 95.19 87 GLY A N 1
ATOM 614 C CA . GLY A 1 87 ? 2.296 -7.634 1.983 1.00 95.19 87 GLY A CA 1
ATOM 615 C C . GLY A 1 87 ? 1.022 -6.969 2.492 1.00 95.19 87 GLY A C 1
ATOM 616 O O . GLY A 1 87 ? 0.549 -7.317 3.568 1.00 95.19 87 GLY A O 1
ATOM 617 N N . LEU A 1 88 ? 0.394 -6.118 1.676 1.00 93.88 88 LEU A N 1
ATOM 618 C CA . LEU A 1 88 ? -0.869 -5.458 2.026 1.00 93.88 88 LEU A CA 1
ATOM 619 C C . LEU A 1 88 ? -2.014 -6.443 2.281 1.00 93.88 88 LEU A C 1
ATOM 621 O O . LEU A 1 88 ? -2.788 -6.240 3.208 1.00 93.88 88 LEU A O 1
ATOM 625 N N . ALA A 1 89 ? -2.116 -7.507 1.481 1.00 93.25 89 ALA A N 1
ATOM 626 C CA . ALA A 1 89 ? -3.134 -8.541 1.665 1.00 93.25 89 ALA A CA 1
ATOM 627 C C . ALA A 1 89 ? -2.894 -9.416 2.908 1.00 93.25 89 ALA A C 1
ATOM 629 O O . ALA A 1 89 ? -3.818 -10.071 3.377 1.00 93.25 89 ALA A O 1
ATOM 630 N N . SER A 1 90 ? -1.657 -9.457 3.412 1.00 95.19 90 SER A N 1
ATOM 631 C CA . SER A 1 90 ? -1.288 -10.199 4.622 1.00 95.19 90 SER A CA 1
ATOM 632 C C . SER A 1 90 ? -1.385 -9.379 5.906 1.00 95.19 90 SER A C 1
ATOM 634 O O . SER A 1 90 ? -1.198 -9.936 6.986 1.00 95.19 90 SER A O 1
ATOM 636 N N . LEU A 1 91 ? -1.638 -8.070 5.804 1.00 93.56 91 LEU A N 1
ATOM 637 C CA . LEU A 1 91 ? -1.756 -7.227 6.984 1.00 93.56 91 LEU A CA 1
ATOM 638 C C . LEU A 1 91 ? -3.010 -7.600 7.789 1.00 93.56 91 LEU A C 1
ATOM 640 O O . LEU A 1 91 ? -4.052 -7.895 7.195 1.00 93.56 91 LEU A O 1
ATOM 644 N N . PRO A 1 92 ? -2.921 -7.558 9.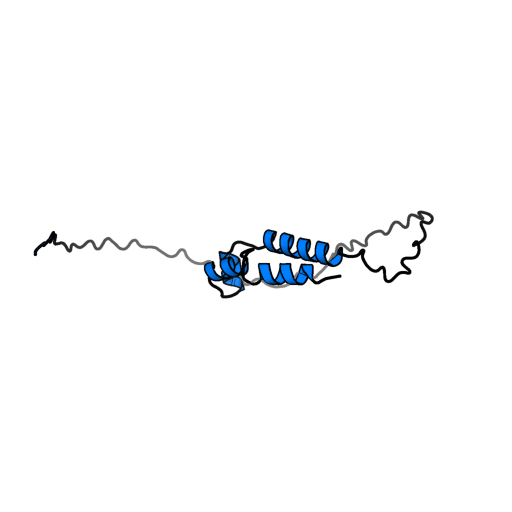129 1.00 93.75 92 PRO A N 1
ATOM 645 C CA . PRO A 1 92 ? -4.082 -7.699 9.993 1.00 93.75 92 PRO A CA 1
ATOM 646 C C . PRO A 1 92 ? -5.034 -6.501 9.841 1.00 93.75 92 PRO A C 1
ATOM 648 O O . PRO A 1 92 ? -4.829 -5.602 9.018 1.00 93.75 92 PRO A O 1
ATOM 651 N N . SER A 1 93 ? -6.110 -6.482 10.630 1.00 94.94 93 SER A N 1
ATOM 652 C CA . SER A 1 93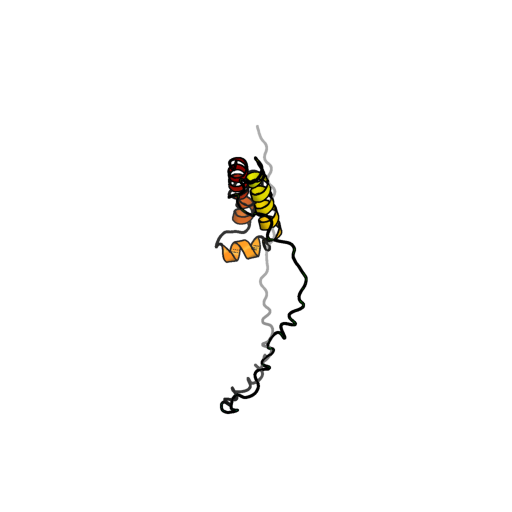 ? -7.071 -5.380 10.597 1.00 94.94 93 SER A CA 1
ATOM 653 C C . SER A 1 93 ? -6.392 -4.021 10.845 1.00 94.94 93 SER A C 1
ATOM 655 O O . SER A 1 93 ? -5.374 -3.918 11.531 1.00 94.94 93 SER A O 1
ATOM 657 N N . HIS A 1 94 ? -6.967 -2.933 10.319 1.00 93.75 94 HIS A N 1
ATOM 658 C CA . HIS A 1 94 ? -6.413 -1.590 10.544 1.00 93.75 94 HIS A CA 1
ATOM 659 C C . HIS A 1 94 ? -6.340 -1.207 12.031 1.00 93.75 94 HIS A C 1
ATOM 661 O O . HIS A 1 94 ? -5.506 -0.378 12.387 1.00 93.75 94 HIS A O 1
ATOM 667 N N . ALA A 1 95 ? -7.193 -1.793 12.878 1.00 93.06 95 ALA A N 1
ATOM 668 C CA . ALA A 1 95 ? -7.162 -1.605 14.325 1.00 93.06 95 ALA A CA 1
ATOM 669 C C . ALA A 1 95 ? -5.941 -2.295 14.956 1.00 93.06 95 ALA A C 1
ATOM 671 O O . ALA A 1 95 ? -5.185 -1.651 15.672 1.00 93.06 95 ALA A O 1
ATOM 672 N N . GLU A 1 96 ? -5.671 -3.550 14.599 1.00 95.56 96 GLU A N 1
ATOM 673 C CA . GLU A 1 96 ? -4.476 -4.270 15.067 1.00 95.56 96 GLU A CA 1
ATOM 674 C C . GLU A 1 96 ? -3.182 -3.614 14.564 1.00 95.56 96 GLU A C 1
ATOM 676 O O . GLU A 1 96 ? -2.220 -3.444 15.310 1.00 95.56 96 GLU A O 1
ATOM 681 N N . CYS A 1 97 ? -3.154 -3.161 13.306 1.00 95.00 97 CYS A N 1
ATOM 682 C CA . CYS A 1 97 ? -2.020 -2.389 12.797 1.00 95.00 97 CYS A CA 1
ATOM 683 C C . CYS A 1 97 ? -1.810 -1.080 13.574 1.00 95.00 97 CYS A C 1
ATOM 685 O O . CYS A 1 97 ? -0.668 -0.669 13.778 1.00 95.00 97 CYS A O 1
ATOM 687 N N . ALA A 1 98 ? -2.891 -0.413 13.984 1.00 96.06 98 ALA A N 1
ATOM 688 C CA . ALA A 1 98 ? -2.837 0.810 14.780 1.00 96.06 98 ALA A CA 1
ATOM 689 C C . ALA A 1 98 ? -2.219 0.556 16.164 1.00 96.06 98 ALA A C 1
ATOM 691 O O . ALA A 1 98 ? -1.335 1.305 16.574 1.00 96.06 98 ALA A O 1
ATOM 692 N N . GLU A 1 99 ? -2.590 -0.543 16.825 1.00 95.88 99 GLU A N 1
ATOM 693 C CA . GLU A 1 99 ? -2.002 -0.951 18.108 1.00 95.88 99 GLU A CA 1
ATOM 694 C C . GLU A 1 99 ? -0.494 -1.217 18.003 1.00 95.88 99 GLU A C 1
ATOM 696 O O . GLU A 1 99 ? 0.276 -0.753 18.840 1.00 95.88 99 GLU A O 1
ATOM 701 N N . ILE A 1 100 ? -0.052 -1.898 16.940 1.00 95.69 100 ILE A N 1
ATOM 702 C CA . ILE A 1 100 ? 1.370 -2.213 16.721 1.00 95.69 100 ILE A CA 1
ATOM 703 C C . ILE A 1 100 ? 2.189 -0.952 16.408 1.00 95.69 100 ILE A C 1
ATOM 705 O O . ILE A 1 100 ? 3.340 -0.828 16.823 1.00 95.69 100 ILE A O 1
ATOM 709 N N . THR A 1 101 ? 1.620 -0.027 15.632 1.00 93.44 101 THR A N 1
ATOM 710 C CA . THR A 1 101 ? 2.345 1.148 15.116 1.00 93.44 101 THR A CA 1
ATOM 711 C C . THR A 1 101 ? 2.209 2.392 15.991 1.00 93.44 101 THR A C 1
ATOM 713 O O . THR A 1 101 ? 2.890 3.384 15.735 1.00 93.44 101 THR A O 1
ATOM 716 N N . GLY A 1 102 ? 1.326 2.373 16.993 1.00 95.50 102 GLY A N 1
ATOM 717 C CA . GLY A 1 102 ? 0.982 3.547 17.800 1.00 95.50 102 GLY A CA 1
ATOM 718 C C . GLY A 1 102 ? 0.242 4.641 17.018 1.00 95.50 102 GLY A C 1
ATOM 719 O O . GLY A 1 102 ? 0.127 5.770 17.493 1.00 95.50 102 GLY A O 1
ATOM 720 N N . MET A 1 103 ? -0.239 4.339 15.809 1.00 94.56 103 MET A N 1
ATOM 721 C CA . MET A 1 103 ? -1.021 5.258 14.980 1.00 94.56 103 MET A CA 1
ATOM 722 C C . MET A 1 103 ? -2.515 5.061 15.217 1.00 94.56 103 MET A C 1
ATOM 724 O O . MET A 1 103 ? -2.960 4.004 15.642 1.00 94.56 103 MET A O 1
ATOM 728 N N . THR A 1 104 ? -3.332 6.049 14.861 1.00 96.94 104 THR A N 1
ATOM 729 C CA . THR A 1 104 ? -4.787 5.840 14.798 1.00 96.94 104 THR A CA 1
ATOM 730 C C . THR A 1 104 ? -5.165 4.961 13.594 1.00 96.94 104 THR A C 1
ATOM 732 O O . THR A 1 104 ? -4.501 5.028 12.552 1.00 96.94 104 THR A O 1
ATOM 735 N N . PRO A 1 105 ? -6.285 4.212 13.640 1.00 95.56 105 PRO A N 1
ATOM 736 C CA . PRO A 1 105 ? -6.744 3.417 12.494 1.00 95.56 105 PRO A CA 1
ATOM 737 C C . PRO A 1 105 ? -6.956 4.250 11.219 1.00 95.56 105 PRO A C 1
ATOM 739 O O . PRO A 1 105 ? -6.707 3.786 10.105 1.00 95.56 105 PRO A O 1
ATOM 742 N N . ALA A 1 106 ? -7.371 5.514 11.366 1.00 95.75 106 ALA A N 1
ATOM 743 C CA . ALA A 1 106 ? -7.526 6.445 10.251 1.00 95.75 106 ALA A CA 1
ATOM 744 C C . ALA A 1 106 ? -6.180 6.813 9.603 1.00 95.75 106 ALA A C 1
ATOM 746 O O . ALA A 1 106 ? -6.085 6.898 8.377 1.00 95.75 106 ALA A O 1
ATOM 747 N N . GLN A 1 107 ? -5.130 7.004 10.406 1.00 96.19 107 GLN A N 1
ATOM 748 C CA . GLN A 1 107 ? -3.775 7.227 9.899 1.00 96.19 107 GLN A CA 1
ATOM 749 C C . GLN A 1 107 ? -3.243 5.984 9.188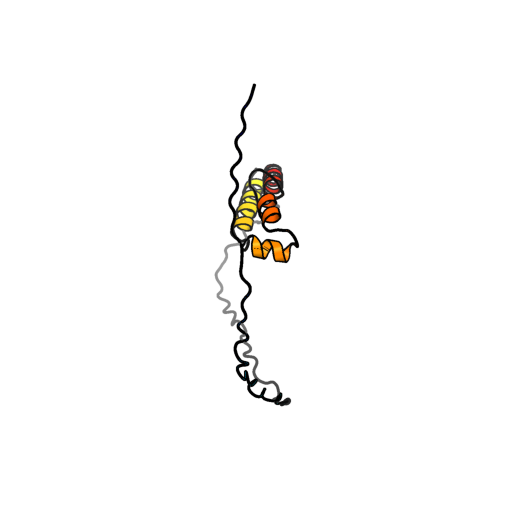 1.00 96.19 107 GLN A C 1
ATOM 751 O O . GLN A 1 107 ? -2.754 6.116 8.069 1.00 96.19 107 GLN A O 1
ATOM 756 N N . VAL A 1 108 ? -3.424 4.787 9.759 1.00 96.62 108 VAL A N 1
ATOM 757 C CA . VAL A 1 108 ? -3.053 3.520 9.102 1.00 96.62 108 VAL A CA 1
ATOM 758 C C . VAL A 1 108 ? -3.744 3.398 7.744 1.00 96.62 108 VAL A C 1
ATOM 760 O O . VAL A 1 108 ? -3.089 3.173 6.728 1.00 96.62 108 VAL A O 1
ATOM 763 N N . ARG A 1 109 ? -5.057 3.643 7.684 1.00 95.50 109 ARG A N 1
ATOM 764 C CA . ARG A 1 109 ? -5.808 3.627 6.421 1.00 95.50 109 ARG A CA 1
ATOM 765 C C . ARG A 1 109 ? -5.258 4.632 5.406 1.00 95.50 109 ARG A C 1
ATOM 767 O O . ARG A 1 109 ? -5.146 4.303 4.230 1.00 95.50 109 ARG A O 1
ATOM 774 N N . ASN A 1 110 ? -4.897 5.838 5.846 1.00 96.69 110 ASN A N 1
ATOM 775 C CA . ASN A 1 110 ? -4.300 6.855 4.979 1.00 96.69 110 ASN A CA 1
ATOM 776 C C . ASN A 1 110 ? -2.909 6.460 4.462 1.00 96.69 110 ASN A C 1
ATOM 778 O O . ASN A 1 110 ? -2.579 6.824 3.336 1.00 96.69 110 ASN A O 1
ATOM 782 N N . GLN A 1 111 ? -2.110 5.733 5.249 1.00 95.75 111 GLN A N 1
ATOM 783 C CA . GLN A 1 111 ? -0.787 5.254 4.834 1.00 95.75 111 GLN A CA 1
ATOM 784 C C . GLN A 1 111 ? -0.856 4.089 3.835 1.00 95.75 111 GLN A C 1
ATOM 786 O O . GLN A 1 111 ? 0.016 3.954 2.976 1.00 95.75 111 GLN A O 1
ATOM 791 N N . LEU A 1 112 ? -1.902 3.263 3.928 1.00 95.31 112 LEU A N 1
ATOM 792 C CA . LEU A 1 112 ? -2.124 2.096 3.065 1.00 95.31 112 LEU A CA 1
ATOM 793 C C . LEU A 1 112 ? -3.008 2.397 1.834 1.00 95.31 112 LEU A C 1
ATOM 795 O O . LEU A 1 112 ? -3.327 1.494 1.051 1.00 95.31 112 LEU A O 1
ATOM 799 N N . ASP A 1 113 ? -3.402 3.657 1.644 1.00 94.50 113 ASP A N 1
ATOM 800 C CA . ASP A 1 113 ? -4.197 4.122 0.504 1.00 94.50 113 ASP A CA 1
ATOM 801 C C . ASP A 1 113 ? -3.390 3.988 -0.809 1.00 94.50 113 ASP A C 1
ATOM 803 O O . ASP A 1 113 ? -2.233 4.390 -0.869 1.00 94.50 113 ASP A O 1
ATOM 807 N N . PRO A 1 114 ? -3.946 3.438 -1.903 1.00 93.94 114 PRO A N 1
ATOM 808 C CA . PRO A 1 114 ? -3.225 3.349 -3.178 1.00 93.94 114 PRO A CA 1
ATOM 809 C C . PRO A 1 114 ? -2.838 4.711 -3.780 1.00 93.94 114 PRO A C 1
ATOM 811 O O . PRO A 1 114 ? -1.942 4.784 -4.616 1.00 93.94 114 PRO A O 1
ATOM 814 N N . ARG A 1 115 ? -3.510 5.805 -3.401 1.00 95.19 115 ARG A N 1
ATOM 815 C CA . ARG A 1 115 ? -3.320 7.132 -4.007 1.00 95.19 115 ARG A CA 1
ATOM 816 C C . ARG A 1 115 ? -2.303 8.007 -3.277 1.00 95.19 115 ARG A C 1
ATOM 818 O O . ARG A 1 115 ? -1.871 9.017 -3.851 1.00 95.19 115 ARG A O 1
ATOM 825 N N . LYS A 1 116 ? -1.937 7.673 -2.037 1.00 94.56 116 LYS A N 1
ATOM 826 C CA . LYS A 1 116 ? -1.109 8.498 -1.136 1.00 94.56 116 LYS A CA 1
ATOM 827 C C . LYS A 1 116 ? -0.405 7.642 -0.075 1.00 94.56 116 LYS A C 1
ATOM 829 O O . LYS A 1 116 ? -0.654 6.451 0.016 1.00 94.56 116 LYS A O 1
ATOM 834 N N . GLY A 1 117 ? 0.464 8.261 0.722 1.00 94.75 117 GLY A N 1
ATOM 835 C CA . GLY A 1 117 ? 1.162 7.582 1.815 1.00 94.75 117 GLY A CA 1
ATOM 836 C C . GLY A 1 117 ? 2.156 6.519 1.346 1.00 94.75 117 GLY A C 1
ATOM 837 O O . GLY A 1 117 ? 2.518 6.449 0.166 1.00 94.75 117 GLY A O 1
ATOM 838 N N . VAL A 1 118 ? 2.572 5.678 2.294 1.00 95.19 118 VAL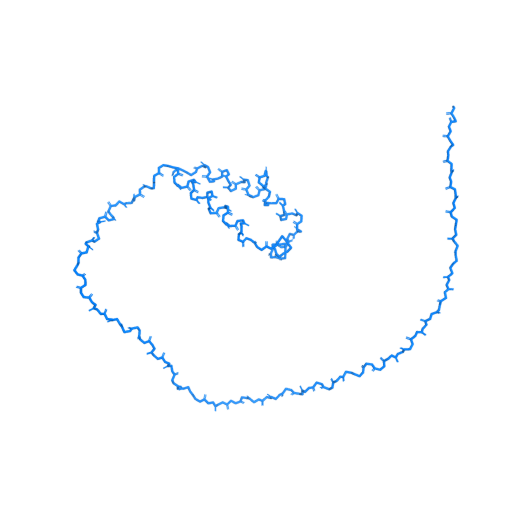 A N 1
ATOM 839 C CA . VAL A 1 118 ? 3.644 4.688 2.108 1.00 95.19 118 VAL A CA 1
ATOM 840 C C . VAL A 1 118 ? 3.350 3.713 0.970 1.00 95.19 118 VAL A C 1
ATOM 842 O O . VAL A 1 118 ? 4.246 3.402 0.190 1.00 95.19 118 VAL A O 1
ATOM 845 N N . ARG A 1 119 ? 2.103 3.250 0.801 1.00 95.38 119 ARG A N 1
ATOM 846 C CA . ARG A 1 119 ? 1.777 2.312 -0.290 1.00 95.38 119 ARG A CA 1
ATOM 847 C C . ARG A 1 119 ? 2.122 2.885 -1.666 1.00 95.38 119 ARG A C 1
ATOM 849 O O . ARG A 1 119 ? 2.707 2.179 -2.485 1.00 9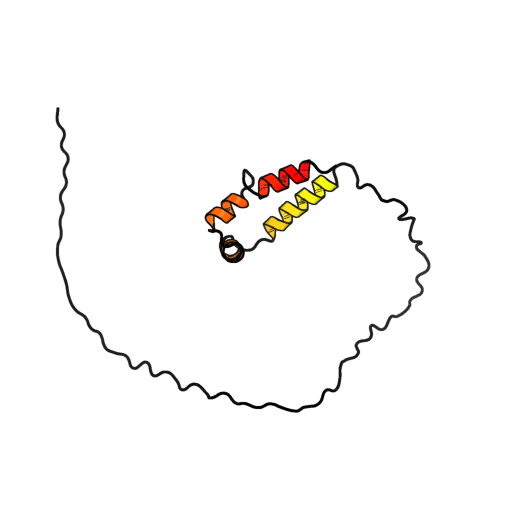5.38 119 ARG A O 1
ATOM 856 N N . LYS A 1 120 ? 1.760 4.144 -1.925 1.00 96.19 120 LYS A N 1
ATOM 857 C CA . LYS A 1 120 ? 2.059 4.808 -3.201 1.00 96.19 120 LYS A CA 1
ATOM 858 C C . LYS A 1 120 ? 3.563 4.978 -3.395 1.00 96.19 120 LYS A C 1
ATOM 860 O O . LYS A 1 120 ? 4.064 4.797 -4.499 1.00 96.19 120 LYS A O 1
ATOM 865 N N . GLU A 1 121 ? 4.278 5.346 -2.337 1.00 96.81 121 GLU A N 1
ATOM 866 C CA . GLU A 1 121 ? 5.733 5.521 -2.381 1.00 96.81 121 GLU A CA 1
ATOM 867 C C . GLU A 1 121 ? 6.445 4.205 -2.689 1.00 96.81 121 GLU A C 1
ATOM 869 O O . GLU A 1 121 ? 7.292 4.169 -3.577 1.00 96.81 121 GLU A O 1
ATOM 874 N N . LEU A 1 122 ? 6.034 3.104 -2.055 1.00 96.00 122 LEU A N 1
ATOM 875 C CA . LEU A 1 122 ? 6.563 1.771 -2.344 1.00 96.00 122 LEU A CA 1
ATOM 876 C C . LEU A 1 122 ? 6.282 1.330 -3.786 1.00 96.00 122 LEU A C 1
ATOM 878 O O . LEU A 1 122 ? 7.147 0.723 -4.411 1.00 96.00 122 LEU A O 1
ATOM 882 N N . GLN A 1 123 ? 5.106 1.651 -4.333 1.00 95.81 123 GLN A N 1
ATOM 883 C CA . GLN A 1 123 ? 4.788 1.363 -5.737 1.00 95.81 123 GLN A CA 1
ATOM 884 C C . GLN A 1 123 ? 5.668 2.167 -6.699 1.00 95.81 123 GLN A C 1
ATOM 886 O O . GLN A 1 123 ? 6.254 1.590 -7.607 1.00 95.81 123 GLN A O 1
ATOM 891 N N . LYS A 1 124 ? 5.847 3.469 -6.451 1.00 96.12 124 LYS A N 1
ATOM 892 C CA . LYS A 1 124 ? 6.766 4.301 -7.242 1.00 96.12 124 LYS A CA 1
ATOM 893 C C . LYS A 1 124 ? 8.198 3.782 -7.186 1.00 96.12 124 LYS A C 1
ATOM 895 O O . LYS A 1 124 ? 8.870 3.732 -8.205 1.00 96.12 124 LYS A O 1
ATOM 900 N N . LEU A 1 125 ? 8.672 3.386 -6.006 1.00 95.94 125 LEU A N 1
ATOM 901 C CA . L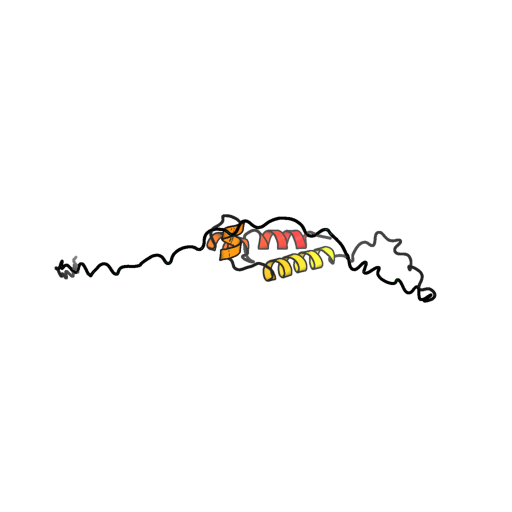EU A 1 125 ? 10.010 2.815 -5.858 1.00 95.94 125 LEU A CA 1
ATOM 902 C C . LEU A 1 125 ? 10.137 1.489 -6.611 1.00 95.94 125 LEU A C 1
ATOM 904 O O . LEU A 1 125 ? 11.153 1.269 -7.263 1.00 95.94 125 LEU A O 1
ATOM 908 N N . ALA A 1 126 ? 9.111 0.636 -6.582 1.00 94.50 126 ALA A N 1
ATOM 909 C CA . ALA A 1 126 ? 9.104 -0.602 -7.353 1.00 94.50 126 ALA A CA 1
ATOM 910 C C . ALA A 1 126 ? 9.271 -0.338 -8.859 1.00 94.50 126 ALA A C 1
ATOM 912 O O . ALA A 1 126 ? 10.049 -1.031 -9.507 1.00 94.50 126 ALA A O 1
ATOM 913 N N . GLU A 1 127 ? 8.614 0.690 -9.399 1.00 92.69 127 GLU A N 1
ATOM 914 C CA . GLU A 1 127 ? 8.730 1.084 -10.812 1.00 92.69 127 GLU A CA 1
ATOM 915 C C . GLU A 1 127 ? 10.148 1.537 -11.200 1.00 92.69 127 GLU A C 1
ATOM 917 O O . GLU A 1 127 ? 10.536 1.389 -12.355 1.00 92.69 127 GLU A O 1
ATOM 922 N N . THR A 1 128 ? 10.946 2.036 -10.251 1.00 94.12 128 THR A N 1
ATOM 923 C CA . THR A 1 128 ? 12.335 2.468 -10.510 1.00 94.12 128 THR A CA 1
ATOM 924 C C . THR A 1 128 ? 13.358 1.325 -10.561 1.00 94.12 128 THR A C 1
ATOM 926 O O . THR A 1 128 ? 14.538 1.573 -10.799 1.00 94.12 128 THR A O 1
ATOM 929 N N . LEU A 1 129 ? 12.947 0.074 -10.316 1.00 89.31 129 LEU A N 1
ATOM 930 C CA . LEU A 1 129 ? 13.858 -1.073 -10.268 1.00 89.31 129 LEU A CA 1
ATOM 931 C C . LEU A 1 129 ? 14.051 -1.723 -11.651 1.00 89.31 129 LEU A C 1
ATOM 933 O O . LEU A 1 129 ? 13.174 -2.447 -12.124 1.00 89.31 129 LEU A O 1
ATOM 937 N N . GLU A 1 130 ? 15.240 -1.548 -12.239 1.00 79.81 130 GLU A N 1
ATOM 938 C CA . GLU A 1 130 ? 15.678 -2.201 -13.493 1.00 79.81 130 GLU A CA 1
ATOM 939 C C . GLU A 1 130 ? 16.323 -3.583 -13.296 1.00 79.81 130 GLU A C 1
ATOM 941 O O . GLU A 1 130 ? 17.247 -3.734 -12.450 1.00 79.81 130 GLU A O 1
#